Protein AF-A0A401QI74-F1 (afdb_monomer)

Foldseek 3Di:
DDEADEDEAAEDEDEAAEAEAAEDEYEYEYQEYAEYYYEYYYYEAYEYAYEHEENEAYYYYYEYHEQEYYEYHYEYEYNENEEYYYEHEYHEYYEYAYEHEEAELYDYEYEYEEHEQYYYYYEYEYHEDYEDYYEAEYDDPYYYYYYYYYDDPYDYYYYHYDDDD

Solvent-accessible surface area (backbone atoms only — not comparable to full-atom values): 7593 Å² total; per-residue (Å²): 114,49,78,48,80,61,55,70,51,62,67,49,81,47,79,47,76,53,57,66,48,67,64,46,42,39,40,38,44,31,45,31,34,47,30,42,39,40,39,38,37,35,44,29,34,44,31,44,38,36,40,40,40,33,47,30,38,40,40,42,40,38,40,36,42,32,48,32,33,45,34,40,38,47,36,38,42,34,42,31,44,32,37,38,39,40,41,38,38,37,44,26,34,48,33,41,41,40,40,39,42,39,43,28,50,30,40,40,40,40,41,38,40,36,43,27,47,33,36,38,39,39,40,39,43,37,42,28,52,33,39,41,40,39,40,38,36,42,49,25,57,67,46,81,46,79,47,77,51,67,73,38,68,64,49,80,47,78,48,78,48,70,72,57,125

pLDDT: mean 83.4, std 6.31, range [51.16, 92.25]

Mean predicted aligned error: 6.0 Å

Structure (mmCIF, N/CA/C/O backbone):
data_AF-A0A401QI74-F1
#
_entry.id   AF-A0A401QI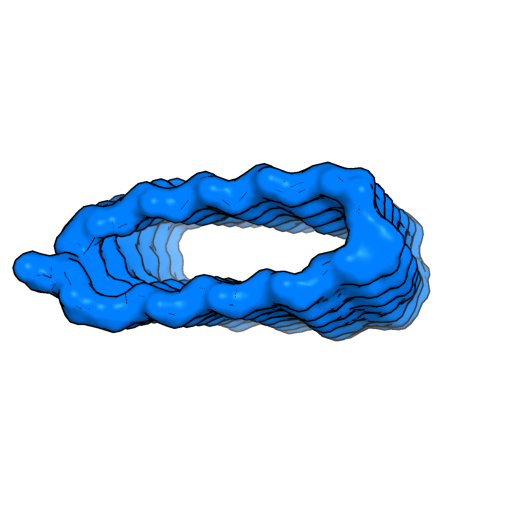74-F1
#
loop_
_atom_site.group_PDB
_atom_site.id
_atom_site.type_symbol
_atom_site.label_atom_id
_atom_site.label_alt_id
_atom_site.label_comp_id
_atom_site.label_asym_id
_atom_site.label_entity_id
_atom_site.label_seq_id
_atom_site.pdbx_PDB_ins_code
_atom_site.Cartn_x
_atom_site.Cartn_y
_atom_site.Cartn_z
_atom_site.occupancy
_atom_site.B_iso_or_equiv
_atom_site.auth_seq_id
_atom_site.auth_comp_id
_atom_site.auth_asym_id
_atom_site.auth_atom_id
_atom_site.pdbx_PDB_model_num
ATOM 1 N N . PHE A 1 1 ? 10.643 6.496 15.255 1.00 63.34 1 PHE A N 1
ATOM 2 C CA . PHE A 1 1 ? 10.505 6.713 13.803 1.00 63.34 1 PHE A CA 1
ATOM 3 C C . PHE A 1 1 ? 11.883 6.541 13.190 1.00 63.34 1 PHE A C 1
ATOM 5 O O . PHE A 1 1 ? 12.822 7.099 13.741 1.00 63.34 1 PHE A O 1
ATOM 12 N N . GLY A 1 2 ? 12.021 5.745 12.133 1.00 72.38 2 GLY A N 1
ATOM 13 C CA . GLY A 1 2 ? 13.276 5.583 11.400 1.00 72.38 2 GLY A CA 1
ATOM 14 C C . GLY A 1 2 ? 13.006 5.534 9.902 1.00 72.38 2 GLY A C 1
ATOM 15 O O . GLY A 1 2 ? 12.142 4.771 9.467 1.00 72.38 2 GLY A O 1
ATOM 16 N N . ILE A 1 3 ? 13.722 6.352 9.131 1.00 75.44 3 ILE A N 1
ATOM 17 C CA . ILE A 1 3 ? 13.725 6.279 7.668 1.00 75.44 3 ILE A CA 1
ATOM 18 C C . ILE A 1 3 ? 15.126 5.864 7.226 1.00 75.44 3 ILE A C 1
ATOM 20 O O . ILE A 1 3 ? 16.107 6.498 7.608 1.00 75.44 3 ILE A O 1
ATOM 24 N N . CYS A 1 4 ? 15.208 4.817 6.411 1.00 77.50 4 CYS A N 1
ATOM 25 C CA . CYS A 1 4 ? 16.421 4.435 5.700 1.00 77.50 4 CYS A CA 1
ATOM 26 C C . CYS A 1 4 ? 16.225 4.705 4.210 1.00 77.50 4 CYS A C 1
ATOM 28 O O . CYS A 1 4 ? 15.240 4.257 3.621 1.00 77.50 4 CYS A O 1
ATOM 30 N N . LEU A 1 5 ? 17.174 5.432 3.633 1.00 76.69 5 LEU A N 1
ATOM 31 C CA . LEU A 1 5 ? 17.129 5.962 2.280 1.00 76.69 5 LEU A CA 1
ATOM 32 C C . LEU A 1 5 ? 18.337 5.415 1.490 1.00 76.69 5 LEU A C 1
ATOM 34 O O . LEU A 1 5 ? 19.457 5.506 1.985 1.00 76.69 5 LEU A O 1
ATOM 38 N N . GLY A 1 6 ? 18.094 4.797 0.328 1.00 78.19 6 GLY A N 1
ATOM 39 C CA . GLY A 1 6 ? 19.103 4.354 -0.647 1.00 78.19 6 GLY A CA 1
ATOM 40 C C . GLY A 1 6 ? 19.238 5.303 -1.846 1.00 78.19 6 GLY A C 1
ATOM 41 O O . GLY A 1 6 ? 19.233 6.518 -1.666 1.00 78.19 6 GLY A O 1
ATOM 42 N N . ASP A 1 7 ? 19.343 4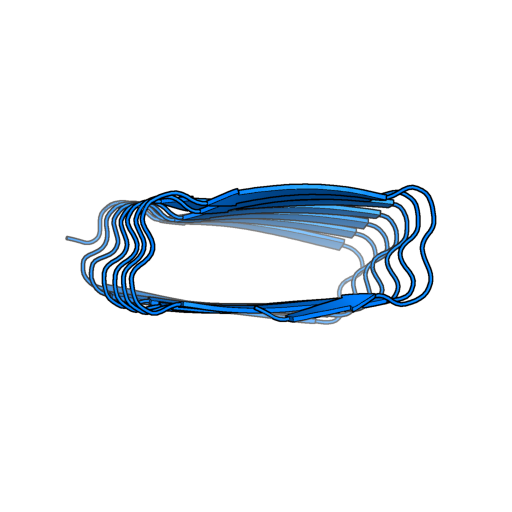.763 -3.061 1.00 78.31 7 ASP A N 1
ATOM 43 C CA . ASP A 1 7 ? 19.449 5.572 -4.279 1.00 78.31 7 ASP A CA 1
ATOM 44 C C . ASP A 1 7 ? 18.067 6.002 -4.799 1.00 78.31 7 ASP A C 1
ATOM 46 O O . ASP A 1 7 ? 17.118 5.213 -4.850 1.00 78.31 7 ASP A O 1
ATOM 50 N N . PHE A 1 8 ? 17.947 7.280 -5.178 1.00 76.00 8 PHE A N 1
ATOM 51 C CA . PHE A 1 8 ? 16.683 7.884 -5.604 1.00 76.00 8 PHE A CA 1
ATOM 52 C C . PHE A 1 8 ? 16.821 8.720 -6.871 1.00 76.00 8 PHE A C 1
ATOM 54 O O . PHE A 1 8 ? 17.739 9.524 -7.028 1.00 76.00 8 PHE A O 1
ATOM 61 N N . GLY A 1 9 ? 15.812 8.613 -7.731 1.00 75.44 9 GLY A N 1
ATOM 62 C CA . GLY A 1 9 ? 15.455 9.633 -8.701 1.00 75.44 9 GLY A CA 1
ATOM 63 C C . GLY A 1 9 ? 14.691 10.792 -8.047 1.00 75.44 9 GLY A C 1
ATOM 64 O O . GLY A 1 9 ? 14.918 11.177 -6.902 1.00 75.44 9 GLY A O 1
ATOM 65 N N . ARG A 1 10 ? 13.740 11.381 -8.780 1.00 80.50 10 ARG A N 1
ATOM 66 C CA . ARG A 1 10 ? 12.897 12.464 -8.249 1.00 80.50 10 ARG A CA 1
ATOM 67 C C . ARG A 1 10 ? 11.788 11.902 -7.365 1.00 80.50 10 ARG A C 1
ATOM 69 O O . ARG A 1 10 ? 10.794 11.404 -7.887 1.00 80.50 10 ARG A O 1
ATOM 76 N N . VAL A 1 11 ? 11.931 12.046 -6.053 1.00 78.19 11 VAL A N 1
ATOM 77 C CA . VAL A 1 11 ? 10.924 11.608 -5.081 1.00 78.19 11 VAL A CA 1
ATOM 78 C C . VAL A 1 11 ? 10.332 12.816 -4.363 1.00 78.19 11 VAL A C 1
ATOM 80 O O . VAL A 1 11 ? 11.069 13.623 -3.800 1.00 78.19 11 VAL A O 1
ATOM 83 N N . LEU A 1 12 ? 9.001 12.940 -4.359 1.00 80.62 12 LEU A N 1
ATOM 84 C CA . LEU A 1 12 ? 8.309 13.800 -3.397 1.00 80.62 12 LEU A CA 1
ATOM 85 C C . LEU A 1 12 ? 7.664 12.946 -2.320 1.00 80.62 12 LEU A C 1
ATOM 87 O O . LEU A 1 12 ? 6.989 11.959 -2.608 1.00 80.62 12 LEU A O 1
ATOM 91 N N . PHE A 1 13 ? 7.843 13.380 -1.081 1.00 81.00 13 PHE A N 1
ATOM 92 C CA . PHE A 1 13 ? 7.410 12.659 0.097 1.00 81.00 13 PHE A CA 1
ATOM 93 C C . PHE A 1 13 ? 6.610 13.583 1.008 1.00 81.00 13 PHE A C 1
ATOM 95 O O . PHE A 1 13 ? 7.071 14.665 1.368 1.00 81.00 13 PHE A O 1
ATOM 102 N N . GLY A 1 14 ? 5.413 13.150 1.390 1.00 81.88 14 GLY A N 1
ATOM 103 C CA . GLY A 1 14 ? 4.570 13.841 2.352 1.00 81.88 14 GLY A CA 1
ATOM 104 C C . GLY A 1 14 ? 4.034 12.870 3.390 1.00 81.88 14 GLY A C 1
ATOM 105 O O . GLY A 1 14 ? 3.378 11.888 3.045 1.00 81.88 14 GLY A O 1
ATOM 106 N N . ILE A 1 15 ? 4.268 13.167 4.666 1.00 82.69 15 ILE A N 1
ATOM 107 C CA . ILE A 1 15 ? 3.585 12.498 5.772 1.00 82.69 15 ILE A CA 1
ATOM 108 C C . ILE A 1 15 ? 2.779 13.541 6.534 1.00 82.69 15 ILE A C 1
ATOM 110 O O . ILE A 1 15 ? 3.325 14.536 7.003 1.00 82.69 15 ILE A O 1
ATOM 114 N N . ARG A 1 16 ? 1.480 13.288 6.684 1.00 83.75 16 ARG A N 1
ATOM 115 C CA . ARG A 1 16 ? 0.621 13.979 7.643 1.00 83.75 16 ARG A CA 1
ATOM 116 C C . ARG A 1 16 ? 0.289 13.018 8.771 1.00 83.75 16 ARG A C 1
ATOM 118 O O . ARG A 1 16 ? -0.129 11.893 8.508 1.00 83.75 16 ARG A O 1
ATOM 125 N N . ILE A 1 17 ? 0.460 13.482 9.999 1.00 77.88 17 ILE A N 1
ATOM 126 C CA . ILE A 1 17 ? 0.197 12.720 11.213 1.00 77.88 17 ILE A CA 1
ATOM 127 C C . ILE A 1 17 ? -0.748 13.541 12.092 1.00 77.88 17 ILE A C 1
ATOM 129 O O . ILE A 1 17 ? -0.468 14.710 12.346 1.00 77.88 17 ILE A O 1
ATOM 133 N N . GLY A 1 18 ? -1.869 12.944 12.486 1.00 81.00 18 GLY A N 1
ATOM 134 C CA . GLY A 1 18 ? -2.794 13.444 13.498 1.00 81.00 18 GLY A CA 1
ATOM 135 C C . GLY A 1 18 ? -2.471 12.861 14.872 1.00 81.00 18 GLY A C 1
ATOM 136 O O . GLY A 1 18 ? -1.308 12.628 15.200 1.00 81.00 18 GLY A O 1
ATOM 137 N N . ASP A 1 19 ? -3.495 12.607 15.679 1.00 81.62 19 ASP A N 1
ATOM 138 C CA . ASP A 1 19 ? -3.300 12.132 17.046 1.00 81.62 19 ASP A CA 1
ATOM 139 C C . ASP A 1 19 ? -2.851 10.667 17.076 1.00 81.62 19 ASP A C 1
ATOM 141 O O . ASP A 1 19 ? -3.604 9.740 16.782 1.00 81.62 19 ASP A O 1
ATOM 145 N N . LEU A 1 20 ? -1.597 10.446 17.460 1.00 73.06 20 LEU A N 1
ATOM 146 C CA . LEU A 1 20 ? -1.042 9.111 17.636 1.00 73.06 20 LEU A CA 1
ATOM 147 C C . LEU A 1 20 ? -0.920 8.768 19.118 1.00 73.06 20 LEU A C 1
ATOM 149 O O . LEU A 1 20 ? -0.320 9.505 19.899 1.00 73.06 20 LEU A O 1
ATOM 153 N N . GLY A 1 21 ? -1.379 7.573 19.477 1.00 77.25 21 GLY A N 1
ATOM 154 C CA . GLY A 1 21 ? -0.931 6.870 20.668 1.00 77.25 21 GLY A CA 1
ATOM 155 C C . GLY A 1 21 ? 0.516 6.381 20.520 1.00 77.25 21 GLY A C 1
ATOM 156 O O . GLY A 1 21 ? 1.347 6.945 19.806 1.00 77.25 21 GLY A O 1
ATOM 157 N N . ARG A 1 22 ? 0.857 5.275 21.189 1.00 80.12 22 ARG A N 1
ATOM 158 C CA . ARG A 1 22 ? 2.209 4.700 21.107 1.00 80.12 22 ARG A CA 1
ATOM 159 C C . ARG A 1 22 ? 2.454 4.070 19.732 1.00 80.12 22 ARG A C 1
ATOM 161 O O . ARG A 1 22 ? 2.064 2.926 19.507 1.00 80.12 22 ARG A O 1
ATOM 168 N N . ALA A 1 23 ? 3.148 4.783 18.851 1.00 74.88 23 ALA A N 1
ATOM 169 C CA . ALA A 1 23 ? 3.407 4.323 17.492 1.00 74.88 23 ALA A CA 1
ATOM 170 C C . ALA A 1 23 ? 4.905 4.179 17.167 1.00 74.88 23 ALA A C 1
ATOM 172 O O . ALA A 1 23 ? 5.722 5.037 17.508 1.00 74.88 23 ALA A O 1
ATOM 173 N N . LEU A 1 24 ? 5.268 3.096 16.472 1.00 80.31 24 LEU A N 1
ATOM 174 C CA . LEU A 1 24 ? 6.581 2.935 15.841 1.00 80.31 24 LEU A CA 1
ATOM 175 C C . LEU A 1 24 ? 6.422 2.878 14.326 1.00 80.31 24 LEU A C 1
ATOM 177 O O . LEU A 1 24 ? 5.609 2.123 13.798 1.00 80.31 24 LEU A O 1
ATOM 181 N N . PHE A 1 25 ? 7.263 3.652 13.648 1.00 80.69 25 PHE A N 1
ATOM 182 C CA . PHE A 1 25 ? 7.305 3.757 12.196 1.00 80.69 25 PHE A CA 1
ATOM 183 C C . PHE A 1 25 ? 8.702 3.418 11.700 1.00 80.69 25 PHE A C 1
ATOM 185 O O . PHE A 1 25 ? 9.681 4.010 12.176 1.00 80.69 25 PHE A O 1
ATOM 192 N N . GLY A 1 26 ? 8.768 2.509 10.735 1.00 83.75 26 GLY A N 1
ATOM 193 C CA . GLY A 1 26 ? 9.950 2.223 9.936 1.00 83.75 26 GLY A CA 1
ATOM 194 C C . GLY A 1 26 ? 9.611 2.355 8.458 1.00 83.75 26 GLY A C 1
ATOM 195 O O . GLY A 1 26 ? 8.671 1.719 7.988 1.00 83.75 26 GLY A O 1
ATOM 196 N N . ILE A 1 27 ? 10.359 3.177 7.728 1.00 84.38 27 ILE A N 1
ATOM 197 C CA . ILE A 1 27 ? 10.250 3.267 6.271 1.00 84.38 27 ILE A CA 1
ATOM 198 C C . ILE A 1 27 ? 11.637 3.001 5.694 1.00 84.38 27 ILE A C 1
ATOM 200 O O . ILE A 1 27 ? 12.589 3.714 5.998 1.00 84.38 27 ILE A O 1
ATOM 204 N N . ARG A 1 28 ? 11.763 1.964 4.874 1.00 85.69 28 ARG A N 1
ATOM 205 C CA . ARG A 1 28 ? 12.971 1.662 4.112 1.00 85.69 28 ARG A CA 1
ATOM 206 C C . ARG A 1 28 ? 12.646 1.815 2.641 1.00 85.69 28 ARG A C 1
ATOM 208 O O . ARG A 1 28 ? 11.723 1.172 2.158 1.00 85.69 28 ARG A O 1
ATOM 215 N N . LEU A 1 29 ? 13.405 2.659 1.962 1.00 82.50 29 LEU A N 1
ATOM 216 C CA . LEU A 1 29 ? 13.258 2.925 0.541 1.00 82.50 29 LEU A CA 1
ATOM 217 C C . LEU A 1 29 ? 14.616 2.712 -0.124 1.00 82.50 29 LEU A C 1
ATOM 219 O O . LEU A 1 29 ? 15.614 3.260 0.353 1.00 82.50 29 LEU A O 1
ATOM 223 N N . ARG A 1 30 ? 14.660 1.930 -1.197 1.00 85.19 30 ARG A N 1
ATOM 224 C CA . ARG A 1 30 ? 15.868 1.700 -1.989 1.00 85.19 30 ARG A CA 1
ATOM 225 C C . ARG A 1 30 ? 15.517 1.680 -3.474 1.00 85.19 30 ARG A C 1
ATOM 227 O O . ARG A 1 30 ? 14.432 1.227 -3.820 1.00 85.19 30 ARG A O 1
ATOM 234 N N . ASP A 1 31 ? 16.425 2.182 -4.304 1.00 85.38 31 ASP A N 1
ATOM 235 C CA . ASP A 1 31 ? 16.383 2.059 -5.762 1.00 85.38 31 ASP A CA 1
ATOM 236 C C . ASP A 1 31 ? 15.042 2.513 -6.356 1.00 85.38 31 ASP A C 1
ATOM 238 O O . ASP A 1 31 ? 14.375 1.796 -7.099 1.00 85.38 31 ASP A O 1
ATOM 242 N N . LEU A 1 32 ? 14.613 3.730 -5.991 1.00 80.31 32 LEU A N 1
ATOM 243 C CA . LEU A 1 32 ? 13.385 4.312 -6.539 1.00 80.31 32 LEU A CA 1
ATOM 244 C C . LEU A 1 32 ? 13.703 5.264 -7.685 1.00 80.31 32 LEU A C 1
ATOM 246 O O . LEU A 1 32 ? 14.458 6.221 -7.527 1.00 80.31 32 LEU A O 1
ATOM 250 N N . GLY A 1 33 ? 13.031 5.094 -8.814 1.00 84.31 33 GLY A N 1
ATOM 251 C CA . GLY A 1 33 ? 12.906 6.116 -9.838 1.00 84.31 33 GLY A CA 1
ATOM 252 C C . GLY A 1 33 ? 11.933 7.232 -9.420 1.00 84.31 33 GLY A C 1
ATOM 253 O O . GLY A 1 33 ? 11.769 7.536 -8.236 1.00 84.31 33 GLY A O 1
ATOM 254 N N . PRO A 1 34 ? 11.298 7.927 -10.382 1.00 84.88 34 PRO A N 1
ATOM 255 C CA . PRO A 1 34 ? 10.367 9.005 -10.070 1.00 84.88 34 PRO A CA 1
ATOM 256 C C . PRO A 1 34 ? 9.151 8.526 -9.264 1.00 84.88 34 PRO A C 1
ATOM 258 O O . PRO A 1 34 ? 8.348 7.737 -9.769 1.00 84.88 34 PRO A O 1
ATOM 261 N N . ALA A 1 35 ? 8.972 9.056 -8.054 1.00 83.06 35 ALA A N 1
ATOM 262 C CA . ALA A 1 35 ? 7.914 8.624 -7.146 1.00 83.06 35 ALA A CA 1
ATOM 263 C C . ALA A 1 35 ? 7.212 9.794 -6.439 1.00 83.06 35 ALA A C 1
ATOM 265 O O . ALA A 1 35 ? 7.845 10.771 -6.034 1.00 83.06 35 ALA A O 1
ATOM 266 N N . LEU A 1 36 ? 5.896 9.673 -6.245 1.00 84.81 36 LEU A N 1
ATOM 267 C CA . LEU A 1 36 ? 5.152 10.474 -5.269 1.00 84.81 36 LEU A CA 1
ATOM 268 C C . LEU A 1 36 ? 4.683 9.564 -4.144 1.00 84.81 36 LEU A C 1
ATOM 270 O O . LEU A 1 36 ? 3.971 8.589 -4.381 1.00 84.81 36 LEU A O 1
ATOM 274 N N . PHE A 1 37 ? 5.053 9.920 -2.923 1.00 84.19 37 PHE A N 1
ATOM 275 C CA . PHE A 1 37 ? 4.744 9.158 -1.732 1.00 84.19 37 PHE A CA 1
ATOM 276 C C . PHE A 1 37 ? 3.964 10.016 -0.741 1.00 84.19 37 PHE A C 1
ATOM 278 O O . PHE A 1 37 ? 4.425 11.073 -0.308 1.00 84.19 37 PHE A O 1
ATOM 285 N N . GLY A 1 38 ? 2.772 9.556 -0.378 1.00 86.31 38 GLY A N 1
ATOM 286 C CA . GLY A 1 38 ? 1.892 10.229 0.565 1.00 86.31 38 GLY A CA 1
ATOM 287 C C . GLY A 1 38 ? 1.391 9.275 1.638 1.00 86.31 38 GLY A C 1
ATOM 288 O O . GLY A 1 38 ? 0.707 8.303 1.325 1.00 86.31 38 GLY A O 1
ATOM 289 N N . ILE A 1 39 ? 1.657 9.583 2.905 1.00 86.06 39 ILE A N 1
ATOM 290 C CA . ILE A 1 39 ? 1.010 8.918 4.040 1.00 86.06 39 ILE A CA 1
ATOM 291 C C . ILE A 1 39 ? 0.197 9.951 4.812 1.00 86.06 39 ILE A C 1
ATOM 293 O O . ILE A 1 39 ? 0.692 11.013 5.177 1.00 86.06 39 ILE A O 1
ATOM 297 N N . CYS A 1 40 ? -1.064 9.639 5.077 1.00 86.94 40 CYS A N 1
ATOM 298 C CA . CYS A 1 40 ? -1.905 10.369 6.013 1.00 86.94 40 CYS A CA 1
ATOM 299 C C . CYS A 1 40 ? -2.338 9.423 7.127 1.00 86.94 40 CYS A C 1
ATOM 301 O O . CYS A 1 40 ? -2.971 8.403 6.867 1.00 86.94 40 CYS A O 1
ATOM 303 N N . LEU A 1 41 ? -1.991 9.782 8.352 1.00 83.88 41 LEU A N 1
ATOM 304 C CA . LEU A 1 41 ? -2.344 9.080 9.572 1.00 83.88 41 LEU A CA 1
ATOM 305 C C . LEU A 1 41 ? -3.239 10.012 10.386 1.00 83.88 41 LEU A C 1
ATOM 307 O O . LEU A 1 41 ? -2.824 11.129 10.678 1.00 83.88 41 LEU A O 1
ATOM 311 N N . GLY A 1 42 ? -4.464 9.590 10.676 1.00 84.25 42 GLY A N 1
ATOM 312 C CA . GLY A 1 42 ? -5.407 10.288 11.545 1.00 84.25 42 GLY A CA 1
ATOM 313 C C . GLY A 1 42 ? -5.215 9.878 13.001 1.00 84.25 42 GLY A C 1
ATOM 314 O O . GLY A 1 42 ? -4.081 9.775 13.468 1.00 84.25 42 GLY A O 1
ATOM 315 N N . ILE A 1 43 ? -6.325 9.620 13.694 1.00 83.00 43 ILE A N 1
ATOM 316 C CA . ILE A 1 43 ? -6.310 9.113 15.065 1.00 83.00 43 ILE A CA 1
ATOM 317 C C . ILE A 1 43 ? -5.890 7.640 15.037 1.00 83.00 43 ILE A C 1
ATOM 319 O O . ILE A 1 43 ? -6.571 6.802 14.444 1.00 83.00 43 ILE A O 1
ATOM 323 N N . LEU A 1 44 ? -4.760 7.310 15.659 1.00 78.62 44 LEU A N 1
ATOM 324 C CA . LEU A 1 44 ? -4.331 5.922 15.838 1.00 78.62 44 LEU A CA 1
ATOM 325 C C . LEU A 1 44 ? -4.057 5.610 17.305 1.00 78.62 44 LEU A C 1
ATOM 327 O O . LEU A 1 44 ? -3.372 6.353 18.002 1.00 78.62 44 LEU A O 1
ATOM 331 N N . GLY A 1 45 ? -4.504 4.441 17.749 1.00 82.75 45 GLY A N 1
ATOM 332 C CA . GLY A 1 45 ? -4.046 3.798 18.968 1.00 82.75 45 GLY A CA 1
ATOM 333 C C . GLY A 1 45 ? -2.620 3.244 18.822 1.00 82.75 45 GLY A C 1
ATOM 334 O O . GLY A 1 45 ? -1.832 3.696 17.988 1.00 82.75 45 GLY A O 1
ATOM 335 N N . PRO A 1 46 ? -2.235 2.253 19.644 1.00 84.62 46 PRO A N 1
ATOM 336 C CA . PRO A 1 46 ? -0.910 1.655 19.555 1.00 84.62 46 PRO A CA 1
ATOM 337 C C . PRO A 1 46 ? -0.672 0.974 18.200 1.00 84.62 46 PRO A C 1
ATOM 339 O O . PRO A 1 46 ? -1.346 -0.005 17.871 1.00 84.62 46 PRO A O 1
ATOM 342 N N . ALA A 1 47 ? 0.313 1.447 17.437 1.00 81.50 47 ALA A N 1
ATOM 343 C CA . ALA A 1 47 ? 0.532 1.000 16.063 1.00 81.50 47 ALA A CA 1
ATOM 344 C C . ALA A 1 47 ? 2.001 0.666 15.767 1.00 81.50 47 ALA A C 1
ATOM 346 O O . ALA A 1 47 ? 2.911 1.391 16.171 1.00 81.50 47 ALA A O 1
ATOM 347 N N . LEU A 1 48 ? 2.237 -0.412 15.016 1.00 84.88 48 LEU A N 1
ATOM 348 C CA . LEU A 1 48 ? 3.518 -0.651 14.345 1.00 84.88 48 LEU A CA 1
ATOM 349 C C . LEU A 1 48 ? 3.306 -0.577 12.840 1.00 84.88 48 LEU A C 1
ATOM 351 O O . LEU A 1 48 ? 2.526 -1.341 12.270 1.00 84.88 48 LEU A O 1
ATOM 355 N N . PHE A 1 49 ? 4.028 0.332 12.206 1.00 84.38 49 PHE A N 1
ATOM 356 C CA . PHE A 1 49 ? 3.938 0.583 10.783 1.00 84.38 49 PHE A CA 1
ATOM 357 C C . PHE A 1 49 ? 5.311 0.395 10.146 1.00 84.38 49 PHE A C 1
ATOM 359 O O . PHE A 1 49 ? 6.296 1.006 10.569 1.00 84.38 49 PHE A O 1
ATOM 366 N N . GLY A 1 50 ? 5.373 -0.473 9.143 1.00 87.31 50 GLY A N 1
ATOM 367 C CA . GLY A 1 50 ? 6.600 -0.827 8.448 1.00 87.31 50 GLY A CA 1
ATOM 368 C C . GLY A 1 50 ? 6.368 -0.803 6.949 1.00 87.31 50 GLY A C 1
ATOM 369 O O . GLY A 1 50 ? 5.573 -1.591 6.453 1.00 87.31 50 GLY A O 1
ATOM 370 N N . ILE A 1 51 ? 7.076 0.064 6.233 1.00 87.94 51 ILE A N 1
ATOM 371 C CA . ILE A 1 51 ? 7.106 0.047 4.770 1.00 87.94 51 ILE A CA 1
ATOM 372 C C . ILE A 1 51 ? 8.519 -0.291 4.324 1.00 87.94 51 ILE A C 1
ATOM 374 O O . ILE A 1 51 ? 9.468 0.373 4.736 1.00 87.94 51 ILE A O 1
ATOM 378 N N . CYS A 1 52 ? 8.649 -1.288 3.459 1.00 88.75 52 CYS A N 1
ATOM 379 C CA . CYS A 1 52 ? 9.865 -1.572 2.711 1.00 88.75 52 CYS A CA 1
ATOM 380 C C . CYS A 1 52 ? 9.548 -1.476 1.222 1.00 88.75 52 CYS A C 1
ATOM 382 O O . CYS A 1 52 ? 8.708 -2.227 0.734 1.00 88.75 52 CYS A O 1
ATOM 384 N N . LEU A 1 53 ? 10.193 -0.545 0.526 1.00 86.69 53 LEU A N 1
ATOM 385 C CA . LEU A 1 53 ? 10.118 -0.432 -0.922 1.00 86.69 53 LEU A CA 1
ATOM 386 C C . LEU A 1 53 ? 11.510 -0.610 -1.541 1.00 86.69 53 LEU A C 1
ATOM 388 O O . LEU A 1 53 ? 12.462 0.015 -1.059 1.00 86.69 53 LEU A O 1
ATOM 392 N N . GLY A 1 54 ? 11.613 -1.430 -2.586 1.00 84.69 54 GLY A N 1
ATOM 393 C CA . GLY A 1 54 ? 12.849 -1.706 -3.325 1.00 84.69 54 GLY A CA 1
ATOM 394 C C . GLY A 1 54 ? 12.610 -1.790 -4.832 1.00 84.69 54 GLY A C 1
ATOM 395 O O . GLY A 1 54 ? 11.543 -2.235 -5.247 1.00 84.69 54 GLY A O 1
ATOM 396 N N . ASP A 1 55 ? 13.586 -1.350 -5.626 1.00 86.94 55 ASP A N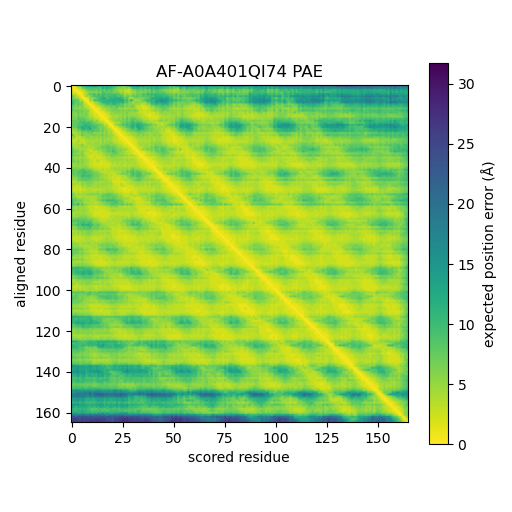 1
ATOM 397 C CA . ASP A 1 55 ? 13.626 -1.511 -7.087 1.00 86.94 55 ASP A CA 1
ATOM 398 C C . ASP A 1 55 ? 12.328 -1.081 -7.789 1.00 86.94 55 ASP A C 1
ATOM 400 O O . ASP A 1 55 ? 11.651 -1.843 -8.485 1.00 86.94 55 ASP A O 1
ATOM 404 N N . LEU A 1 56 ? 11.952 0.183 -7.585 1.00 82.00 56 LEU A N 1
ATOM 405 C CA . LEU A 1 56 ? 10.714 0.735 -8.126 1.00 82.00 56 LEU A CA 1
ATOM 406 C C . LEU A 1 56 ? 10.988 1.744 -9.239 1.00 82.00 56 LEU A C 1
ATOM 408 O O . LEU A 1 56 ? 11.755 2.685 -9.072 1.00 82.00 56 LEU A O 1
ATOM 412 N N . GLY A 1 57 ? 10.307 1.622 -10.375 1.00 84.25 57 GLY A N 1
ATOM 413 C CA . GLY A 1 57 ? 10.470 2.519 -11.519 1.00 84.25 57 GLY A CA 1
ATOM 414 C C . GLY A 1 57 ? 9.711 3.843 -11.369 1.00 84.25 57 GLY A C 1
ATOM 415 O O . GLY A 1 57 ? 10.278 4.863 -10.985 1.00 84.25 57 GLY A O 1
ATOM 416 N N . ARG A 1 58 ? 8.431 3.875 -11.771 1.00 84.25 58 ARG A N 1
ATOM 417 C CA . ARG A 1 58 ? 7.555 5.057 -11.618 1.00 84.25 58 ARG A CA 1
ATOM 418 C C . ARG A 1 58 ? 6.362 4.750 -10.734 1.00 84.25 58 ARG A C 1
ATOM 420 O O . ARG A 1 58 ? 5.547 3.896 -11.082 1.00 84.25 58 ARG A O 1
ATOM 427 N N . GLU A 1 59 ? 6.216 5.523 -9.668 1.00 83.69 59 GLU A N 1
ATOM 428 C CA . GLU A 1 59 ? 5.350 5.161 -8.548 1.00 83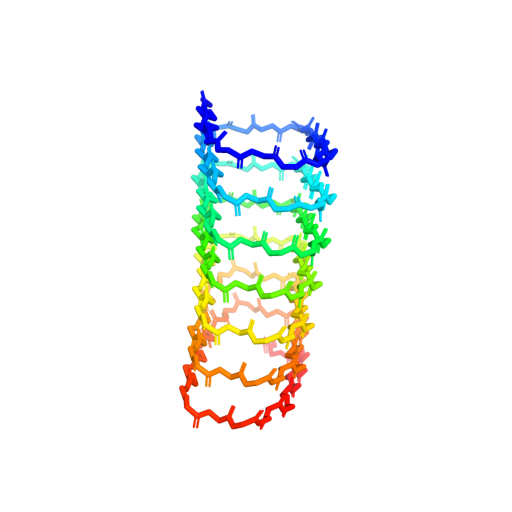.69 59 GLU A CA 1
ATOM 429 C C . GLU A 1 59 ? 4.441 6.313 -8.120 1.0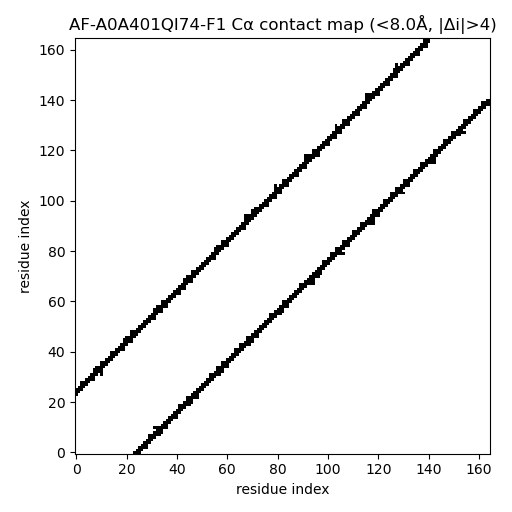0 83.69 59 GLU A C 1
ATOM 431 O O . GLU A 1 59 ? 4.890 7.447 -7.932 1.00 83.69 59 GLU A O 1
ATOM 436 N N . LEU A 1 60 ? 3.164 6.006 -7.885 1.00 86.25 60 LEU A N 1
ATOM 437 C CA . LEU A 1 60 ? 2.316 6.794 -6.993 1.00 86.25 60 LEU A CA 1
ATOM 438 C C . LEU A 1 60 ? 1.893 5.902 -5.833 1.00 86.25 60 LEU A C 1
ATOM 440 O O . LEU A 1 60 ? 1.120 4.962 -6.022 1.00 86.25 60 LEU A O 1
ATOM 444 N N . PHE A 1 61 ? 2.382 6.225 -4.642 1.00 87.94 61 PHE A N 1
ATOM 445 C CA . PHE A 1 61 ? 2.106 5.488 -3.423 1.00 87.94 61 PHE A CA 1
ATOM 446 C C . PHE A 1 61 ? 1.328 6.363 -2.444 1.00 87.94 61 PHE A C 1
ATOM 448 O O . PHE A 1 61 ? 1.780 7.436 -2.038 1.00 87.94 61 PHE A O 1
ATOM 455 N N . GLY A 1 62 ? 0.147 5.894 -2.054 1.00 89.50 62 GLY A N 1
ATOM 456 C CA . GLY A 1 62 ? -0.744 6.598 -1.145 1.00 89.50 62 GLY A CA 1
ATOM 457 C C . GLY A 1 62 ? -1.286 5.683 -0.059 1.00 89.50 62 GLY A C 1
ATOM 458 O O . GLY A 1 62 ? -1.950 4.690 -0.352 1.00 89.50 62 GLY A O 1
ATOM 459 N N . ILE A 1 63 ? -1.081 6.058 1.200 1.00 89.81 63 ILE A N 1
ATOM 460 C CA . ILE A 1 63 ? -1.710 5.404 2.348 1.00 89.81 63 ILE A CA 1
ATOM 461 C C . ILE A 1 63 ? -2.482 6.433 3.153 1.00 89.81 63 ILE A C 1
ATOM 463 O O . ILE A 1 63 ? -1.962 7.488 3.510 1.00 89.81 63 ILE A O 1
ATOM 467 N N . ARG A 1 64 ? -3.730 6.105 3.469 1.00 90.44 64 ARG A N 1
ATOM 468 C CA . ARG A 1 64 ? -4.557 6.862 4.399 1.00 90.44 64 ARG A CA 1
ATOM 469 C C . ARG A 1 64 ? -5.133 5.930 5.450 1.00 90.44 64 ARG A C 1
ATOM 471 O O . ARG A 1 64 ? -5.867 5.010 5.099 1.00 90.44 64 ARG A O 1
ATOM 478 N N . LEU A 1 65 ? -4.806 6.201 6.704 1.00 86.75 65 LEU A N 1
ATOM 479 C CA . LEU A 1 65 ? -5.267 5.468 7.873 1.00 86.75 65 LEU A CA 1
ATOM 480 C C . LEU A 1 65 ? -6.001 6.443 8.792 1.00 86.75 65 LEU A C 1
ATOM 482 O O . LEU A 1 65 ? -5.399 7.429 9.213 1.00 86.75 65 LEU A O 1
ATOM 486 N N . GLU A 1 66 ? -7.270 6.190 9.082 1.00 86.56 66 GLU A N 1
ATOM 487 C CA . GLU A 1 66 ? -8.112 7.019 9.954 1.00 86.56 66 GLU A CA 1
ATOM 488 C C . GLU A 1 66 ? -8.743 6.124 11.034 1.00 86.56 66 GLU A C 1
ATOM 490 O O . GLU A 1 66 ? -9.104 4.990 10.744 1.00 86.56 66 GLU A O 1
ATOM 495 N N . ASP A 1 67 ? -8.826 6.616 12.272 1.00 85.81 67 ASP A N 1
ATOM 496 C CA . ASP A 1 67 ? -9.500 5.983 13.419 1.00 85.81 67 ASP A CA 1
ATOM 497 C C . ASP A 1 67 ? -9.162 4.503 13.650 1.00 85.81 67 ASP A C 1
ATOM 499 O O . ASP A 1 67 ? -10.022 3.623 13.726 1.00 85.81 67 ASP A O 1
ATOM 503 N N . LEU A 1 68 ? -7.870 4.215 13.787 1.00 80.19 68 LEU A N 1
ATOM 504 C CA . LEU A 1 68 ? -7.391 2.856 14.010 1.00 80.19 68 LEU A CA 1
ATOM 505 C C . LEU A 1 68 ? -7.131 2.593 15.488 1.00 80.19 68 LEU A C 1
ATOM 507 O O . LEU A 1 68 ? -6.464 3.370 16.161 1.00 80.19 68 LEU A O 1
ATOM 511 N N . GLY A 1 69 ? -7.588 1.448 15.987 1.00 84.12 69 GLY A N 1
ATOM 512 C CA . GLY A 1 69 ? -7.235 0.940 17.306 1.00 84.12 69 GLY A CA 1
ATOM 513 C C . GLY A 1 69 ? -5.793 0.423 17.365 1.00 84.12 69 GLY A C 1
ATOM 514 O O . GLY A 1 69 ? -4.843 1.043 16.888 1.00 84.12 69 GLY A O 1
ATOM 515 N N . ARG A 1 70 ? -5.601 -0.749 17.980 1.00 86.06 70 ARG A N 1
ATOM 516 C CA . ARG A 1 70 ? -4.293 -1.417 17.979 1.00 86.06 70 ARG A CA 1
ATOM 517 C C . ARG A 1 70 ? -4.031 -2.045 16.615 1.00 86.06 70 ARG A C 1
ATOM 519 O O . ARG A 1 70 ? -4.819 -2.892 16.197 1.00 86.06 70 ARG A O 1
ATOM 526 N N . ALA A 1 71 ? -2.905 -1.726 15.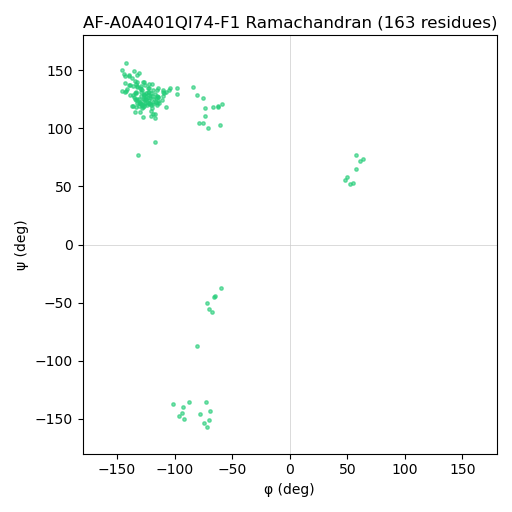981 1.00 83.81 71 ALA A N 1
ATOM 527 C CA . ALA A 1 71 ? -2.676 -2.217 14.628 1.00 83.81 71 ALA A CA 1
ATOM 528 C C . ALA A 1 71 ? -1.225 -2.546 14.250 1.00 83.81 71 ALA A C 1
ATOM 530 O O . ALA A 1 71 ? -0.279 -1.927 14.740 1.00 83.81 71 ALA A O 1
ATOM 531 N N . LEU A 1 72 ? -1.064 -3.521 13.346 1.00 87.38 72 LEU A N 1
ATOM 532 C CA . LEU A 1 72 ? 0.200 -3.830 12.665 1.00 87.38 72 LEU A CA 1
ATOM 533 C C . LEU A 1 72 ? 0.017 -3.716 11.148 1.00 87.38 72 LEU A C 1
ATOM 535 O O . LEU A 1 72 ? -0.863 -4.367 10.582 1.00 87.38 72 LEU A O 1
ATOM 539 N N . PHE A 1 73 ? 0.893 -2.937 10.513 1.00 87.25 73 PHE A N 1
ATOM 540 C CA . PHE A 1 73 ? 0.852 -2.619 9.085 1.00 87.25 73 PHE A CA 1
ATOM 541 C C . PHE A 1 73 ? 2.215 -2.809 8.404 1.00 87.25 73 PHE A C 1
ATOM 543 O O . PHE A 1 73 ? 2.921 -1.824 8.169 1.00 87.25 73 PHE A O 1
ATOM 550 N N . PRO A 1 74 ? 2.627 -4.053 8.110 1.00 91.12 74 PRO A N 1
ATOM 551 C CA . PRO A 1 74 ? 3.743 -4.315 7.210 1.00 91.12 74 PRO A CA 1
ATOM 552 C C . PRO A 1 74 ? 3.324 -4.224 5.735 1.00 91.12 74 PRO A C 1
ATOM 554 O O . PRO A 1 74 ? 2.378 -4.878 5.291 1.00 91.12 74 PRO A O 1
ATOM 557 N N . ILE A 1 75 ? 4.073 -3.451 4.955 1.00 91.56 75 ILE A N 1
ATOM 558 C CA . ILE A 1 75 ? 3.941 -3.360 3.501 1.00 91.56 75 ILE A CA 1
ATOM 559 C C . ILE A 1 75 ? 5.327 -3.533 2.890 1.00 91.56 75 ILE A C 1
ATOM 561 O O . ILE A 1 75 ? 6.236 -2.765 3.199 1.00 91.56 75 ILE A O 1
ATOM 565 N N . CYS A 1 76 ? 5.468 -4.521 2.013 1.00 91.81 76 CYS A N 1
ATOM 566 C CA . CYS A 1 76 ? 6.680 -4.753 1.235 1.00 91.81 76 CYS A CA 1
ATOM 567 C C . CYS A 1 76 ? 6.340 -4.729 -0.256 1.00 91.81 76 CYS A C 1
ATOM 569 O O . CYS A 1 76 ? 5.490 -5.511 -0.687 1.00 91.81 76 CYS A O 1
ATOM 571 N N . LEU A 1 77 ? 6.983 -3.842 -1.013 1.00 89.19 77 LEU A N 1
ATOM 572 C CA . LEU A 1 77 ? 6.867 -3.757 -2.468 1.00 89.19 77 LEU A CA 1
ATOM 573 C C . LEU A 1 77 ? 8.268 -3.829 -3.075 1.00 89.19 77 LEU A C 1
ATOM 575 O O . LEU A 1 77 ? 9.110 -2.996 -2.745 1.00 89.19 77 LEU A O 1
ATOM 579 N N . GLU A 1 78 ? 8.503 -4.810 -3.934 1.00 89.94 78 GLU A N 1
ATOM 580 C CA . GLU A 1 78 ? 9.796 -5.041 -4.583 1.00 89.94 78 GLU A CA 1
ATOM 581 C C . GLU A 1 78 ? 9.593 -5.219 -6.096 1.00 89.94 78 GLU A C 1
ATOM 583 O O . GLU A 1 78 ? 8.543 -5.702 -6.532 1.00 89.94 78 GLU A O 1
ATOM 588 N N . ASP A 1 79 ? 10.571 -4.782 -6.890 1.00 89.50 79 ASP A N 1
ATOM 589 C CA . ASP A 1 79 ? 10.655 -5.026 -8.335 1.00 89.50 79 ASP A CA 1
ATOM 590 C C . ASP A 1 79 ? 9.405 -4.592 -9.127 1.00 89.50 79 ASP A C 1
ATOM 592 O O . ASP A 1 79 ? 8.803 -5.356 -9.893 1.00 89.50 79 ASP A O 1
ATOM 596 N N . LEU A 1 80 ? 8.979 -3.333 -8.953 1.00 84.12 80 LEU A N 1
ATOM 597 C CA . LEU A 1 80 ? 7.815 -2.773 -9.654 1.00 84.12 80 LEU A CA 1
ATOM 598 C C . LEU A 1 80 ? 8.231 -1.769 -10.737 1.00 84.12 80 LEU A C 1
ATOM 600 O O . LEU A 1 80 ? 8.742 -0.689 -10.464 1.00 84.12 80 LEU A O 1
ATOM 604 N N . GLY A 1 81 ? 7.910 -2.047 -12.002 1.00 86.62 81 GLY A N 1
ATOM 605 C CA . GLY A 1 81 ? 8.224 -1.135 -13.108 1.00 86.62 81 GLY A CA 1
ATOM 606 C C . GLY A 1 81 ? 7.385 0.153 -13.102 1.00 86.62 81 GLY A C 1
ATOM 607 O O . GLY A 1 81 ? 7.907 1.271 -13.148 1.00 86.62 81 GLY A O 1
ATOM 608 N N . ARG A 1 82 ? 6.054 0.020 -13.096 1.00 87.50 82 ARG A N 1
ATOM 609 C CA . ARG A 1 82 ? 5.118 1.146 -12.918 1.00 87.50 82 ARG A CA 1
ATOM 610 C C . ARG A 1 82 ? 4.007 0.756 -11.961 1.00 87.50 82 ARG A C 1
ATOM 612 O O . ARG A 1 82 ? 3.220 -0.129 -12.303 1.00 87.50 82 ARG A O 1
ATOM 619 N N . ALA A 1 83 ? 3.879 1.465 -10.848 1.00 87.25 83 ALA A N 1
ATOM 620 C CA . ALA A 1 83 ? 2.872 1.159 -9.846 1.00 87.25 83 ALA A CA 1
ATOM 621 C C . ALA A 1 83 ? 1.997 2.361 -9.489 1.00 87.25 83 ALA A C 1
ATOM 623 O O . ALA A 1 83 ? 2.448 3.497 -9.335 1.00 87.25 83 ALA A O 1
ATOM 624 N N . LEU A 1 84 ? 0.712 2.067 -9.328 1.00 90.44 84 LEU A N 1
ATOM 625 C CA . LEU A 1 84 ? -0.255 2.898 -8.633 1.00 90.44 84 LEU A CA 1
ATOM 626 C C . LEU A 1 84 ? -0.747 2.098 -7.434 1.00 90.44 84 LEU A C 1
ATOM 628 O O . LEU A 1 84 ? -1.471 1.114 -7.602 1.00 90.44 84 LEU A O 1
ATOM 632 N N . PHE A 1 85 ? -0.340 2.512 -6.241 1.00 91.06 85 PHE A N 1
ATOM 633 C CA . PHE A 1 85 ? -0.630 1.815 -5.001 1.00 91.06 85 PHE A CA 1
ATOM 634 C C . PHE A 1 85 ? -1.413 2.718 -4.053 1.00 91.06 85 PHE A C 1
ATOM 636 O O . PHE A 1 85 ? -0.952 3.792 -3.664 1.00 91.06 85 PHE A O 1
ATOM 643 N N . GLY A 1 86 ? -2.611 2.276 -3.678 1.00 92.25 86 GLY A N 1
ATOM 644 C CA . GLY A 1 86 ? -3.505 3.024 -2.806 1.00 92.25 86 GLY A CA 1
ATOM 645 C C . GLY A 1 86 ? -4.107 2.158 -1.709 1.00 92.25 86 GLY A C 1
ATOM 646 O O . GLY A 1 86 ? -4.782 1.170 -1.993 1.00 92.25 86 GLY A O 1
ATOM 647 N N . ILE A 1 87 ? -3.948 2.576 -0.456 1.00 91.94 87 ILE A N 1
ATOM 648 C CA . ILE A 1 87 ? -4.667 1.997 0.681 1.00 91.94 87 ILE A CA 1
ATOM 649 C C . ILE A 1 87 ? -5.449 3.09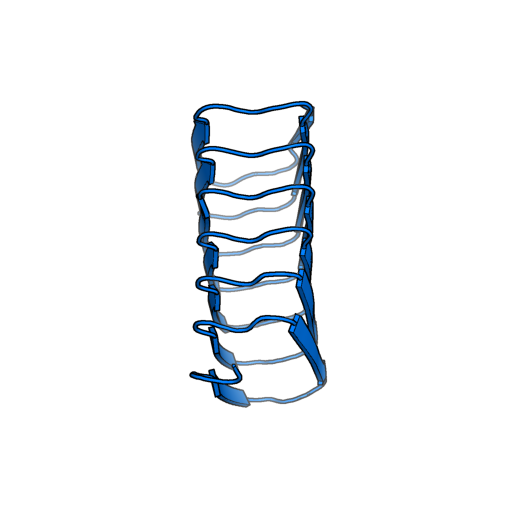5 1.391 1.00 91.94 87 ILE A C 1
ATOM 651 O O . ILE A 1 87 ? -4.904 4.147 1.730 1.00 91.94 87 ILE A O 1
ATOM 655 N N . ARG A 1 88 ? -6.727 2.828 1.663 1.00 91.62 88 ARG A N 1
ATOM 656 C CA . ARG A 1 88 ? -7.543 3.620 2.582 1.00 91.62 88 ARG A CA 1
ATOM 657 C C . ARG A 1 88 ? -8.187 2.713 3.620 1.00 91.62 88 ARG A C 1
ATOM 659 O O . ARG A 1 88 ? -9.004 1.874 3.250 1.00 91.62 88 ARG A O 1
ATOM 666 N N . LEU A 1 89 ? -7.861 2.926 4.886 1.00 87.44 89 LEU A N 1
ATOM 667 C CA . LEU A 1 89 ? -8.488 2.244 6.013 1.00 87.44 89 LEU A CA 1
ATOM 668 C C . LEU A 1 89 ? -9.217 3.280 6.869 1.00 87.44 89 LEU A C 1
ATOM 670 O O . LEU A 1 89 ? -8.613 4.296 7.217 1.00 87.44 89 LEU A O 1
ATOM 674 N N . GLY A 1 90 ? -10.505 3.037 7.109 1.00 84.25 90 GLY A N 1
ATOM 675 C CA . GLY A 1 90 ? -11.344 3.794 8.041 1.00 84.25 90 GLY A CA 1
ATOM 676 C C . GLY A 1 90 ? -11.343 3.164 9.430 1.00 84.25 90 GLY A C 1
ATOM 677 O O . GLY A 1 90 ? -10.360 2.522 9.792 1.00 84.25 90 GLY A O 1
ATOM 678 N N . ALA A 1 91 ? -12.440 3.313 10.176 1.00 84.81 91 ALA A N 1
ATOM 679 C CA . ALA A 1 91 ? -12.513 2.909 11.573 1.00 84.81 91 ALA A CA 1
ATOM 680 C C . ALA A 1 91 ? -12.277 1.400 11.750 1.00 84.81 91 ALA A C 1
ATOM 682 O O . ALA A 1 91 ? -13.152 0.569 11.510 1.00 84.81 91 ALA A O 1
ATOM 683 N N . LEU A 1 92 ? -11.081 1.023 12.201 1.00 80.00 92 LEU A N 1
ATOM 684 C CA . LEU A 1 92 ? -10.771 -0.364 12.533 1.00 80.00 92 LEU A CA 1
ATOM 685 C C . LEU A 1 92 ? -10.522 -0.471 14.029 1.00 80.00 92 LEU A C 1
ATOM 687 O O . LEU A 1 92 ? -9.732 0.282 14.598 1.00 80.00 92 LEU A O 1
ATOM 691 N N . GLY A 1 93 ? -11.111 -1.482 14.661 1.00 83.56 93 GLY A N 1
ATOM 692 C CA . GLY A 1 93 ? -10.641 -1.954 15.956 1.00 83.56 93 GLY A CA 1
ATOM 693 C C . GLY A 1 93 ? -9.273 -2.647 15.823 1.00 83.56 93 GLY A C 1
ATOM 694 O O . GLY A 1 93 ? -8.414 -2.226 15.047 1.00 83.56 93 GLY A O 1
ATOM 695 N N . PRO A 1 94 ? -8.998 -3.719 16.584 1.00 85.00 94 PRO A N 1
ATOM 696 C CA . PRO A 1 94 ? -7.746 -4.453 16.437 1.00 85.00 94 PRO A CA 1
ATOM 697 C C . PRO A 1 94 ? -7.561 -5.013 15.018 1.00 85.00 94 PRO A C 1
ATOM 699 O O . PRO A 1 94 ? -8.370 -5.825 14.559 1.00 85.00 94 PRO A O 1
ATOM 702 N N . ALA A 1 95 ? -6.476 -4.617 14.348 1.00 85.06 95 ALA A N 1
ATOM 703 C CA . ALA A 1 95 ? -6.231 -4.966 12.951 1.00 85.06 95 ALA A CA 1
ATOM 704 C C . ALA A 1 95 ? -4.803 -5.473 12.694 1.00 85.06 95 ALA A C 1
ATOM 706 O O . ALA A 1 95 ? -3.820 -4.891 13.156 1.00 85.06 95 ALA A O 1
ATOM 707 N N . LEU A 1 96 ? -4.685 -6.539 11.902 1.00 87.75 96 LEU A N 1
ATOM 708 C CA . LEU A 1 96 ? -3.440 -6.931 11.240 1.00 87.75 96 LEU A CA 1
ATOM 709 C C . LEU A 1 96 ? -3.647 -6.824 9.738 1.00 87.75 96 LEU A C 1
ATOM 711 O O . LEU A 1 96 ? -4.542 -7.465 9.188 1.00 87.75 96 LEU A O 1
ATOM 715 N N . PHE A 1 97 ? -2.810 -6.035 9.081 1.00 88.25 97 PHE A N 1
ATOM 716 C CA . PHE A 1 97 ? -2.911 -5.800 7.653 1.00 88.25 97 PHE A CA 1
ATOM 717 C C . PHE A 1 97 ? -1.530 -5.902 7.021 1.00 88.25 97 PHE A C 1
ATOM 719 O O . PHE A 1 97 ? -0.656 -5.086 7.293 1.00 88.25 97 PHE A O 1
ATOM 726 N N . GLY A 1 98 ? -1.337 -6.912 6.183 1.00 90.88 98 GLY A N 1
ATOM 727 C CA . GLY A 1 98 ? -0.072 -7.182 5.518 1.00 90.88 98 GLY A CA 1
ATOM 728 C C . GLY A 1 98 ? -0.218 -7.197 4.006 1.00 90.88 98 GLY A C 1
ATOM 729 O O . GLY A 1 98 ? -1.124 -7.841 3.474 1.00 90.88 98 GLY A O 1
ATOM 730 N N . ILE A 1 99 ? 0.702 -6.532 3.312 1.00 92.25 99 ILE A N 1
ATOM 731 C CA . ILE A 1 99 ? 0.815 -6.617 1.855 1.00 92.25 99 ILE A CA 1
ATOM 732 C C . ILE A 1 99 ? 2.256 -6.931 1.470 1.00 92.25 99 ILE A C 1
ATOM 734 O O . ILE A 1 99 ? 3.181 -6.254 1.910 1.00 92.25 99 ILE A O 1
ATOM 738 N N . CYS A 1 100 ? 2.426 -7.924 0.602 1.00 91.31 100 CYS A N 1
ATOM 739 C CA . CYS A 1 100 ? 3.681 -8.198 -0.087 1.00 91.31 100 CYS A CA 1
ATOM 740 C C . CYS A 1 100 ? 3.420 -8.294 -1.595 1.00 91.31 100 CYS A C 1
ATOM 742 O O . CYS A 1 100 ? 2.683 -9.188 -2.018 1.00 91.31 100 CYS A O 1
ATOM 744 N N . LEU A 1 101 ? 4.017 -7.404 -2.386 1.00 88.62 101 LEU A N 1
ATOM 745 C CA . LEU A 1 101 ? 3.993 -7.450 -3.852 1.00 88.62 101 LEU A CA 1
ATOM 746 C C . LEU A 1 101 ? 5.439 -7.539 -4.365 1.00 88.62 101 LEU A C 1
ATOM 748 O O . LEU A 1 101 ? 6.261 -6.741 -3.926 1.00 88.62 101 LEU A O 1
ATOM 752 N N . GLY A 1 102 ? 5.730 -8.486 -5.259 1.00 86.31 102 GLY A N 1
ATOM 753 C CA . GLY A 1 102 ? 7.025 -8.619 -5.940 1.00 86.31 102 GLY A CA 1
ATOM 754 C C . GLY A 1 102 ? 6.881 -8.882 -7.442 1.00 86.31 102 GLY A C 1
ATOM 755 O O . GLY A 1 102 ? 5.901 -9.501 -7.858 1.00 86.31 102 GLY A O 1
ATOM 756 N N . ASP A 1 103 ? 7.843 -8.426 -8.238 1.00 87.62 103 ASP A N 1
ATOM 757 C CA . ASP A 1 103 ? 8.014 -8.772 -9.657 1.00 87.62 103 ASP A CA 1
ATOM 758 C C . ASP A 1 103 ? 6.837 -8.381 -10.563 1.00 87.62 103 ASP A C 1
ATOM 760 O O . ASP A 1 103 ? 6.078 -9.217 -11.072 1.00 87.62 103 ASP A O 1
ATOM 764 N N . PHE A 1 104 ? 6.682 -7.074 -10.807 1.00 84.38 104 PHE A N 1
ATOM 765 C CA . PHE A 1 104 ? 5.629 -6.565 -11.681 1.00 84.38 104 PHE A CA 1
ATOM 766 C C . PHE A 1 104 ? 6.089 -5.593 -12.761 1.00 84.38 104 PHE A C 1
ATOM 768 O O . PHE A 1 104 ? 6.701 -4.560 -12.505 1.00 84.38 104 PHE A O 1
ATOM 775 N N . GLY A 1 105 ? 5.601 -5.805 -13.986 1.00 85.06 105 GLY A N 1
ATOM 776 C CA . GLY A 1 105 ? 5.753 -4.820 -15.060 1.00 85.06 105 GLY A CA 1
ATOM 777 C C . GLY A 1 105 ? 4.872 -3.577 -14.861 1.00 85.06 105 GLY A C 1
ATOM 778 O O . GLY A 1 105 ? 5.335 -2.438 -14.975 1.00 85.06 105 GLY A O 1
ATOM 779 N N . ARG A 1 106 ? 3.571 -3.779 -14.595 1.00 86.25 106 ARG A N 1
ATOM 780 C CA . ARG A 1 106 ? 2.604 -2.707 -14.289 1.00 86.25 106 ARG A CA 1
ATOM 781 C C . ARG A 1 106 ? 1.586 -3.140 -13.240 1.00 86.25 106 ARG A C 1
ATOM 783 O O . ARG A 1 106 ? 0.922 -4.159 -13.425 1.00 86.25 106 ARG A O 1
ATOM 790 N N . VAL A 1 107 ? 1.372 -2.307 -12.227 1.00 87.56 107 VAL A N 1
ATOM 791 C CA . VAL A 1 107 ? 0.426 -2.569 -11.134 1.00 87.56 107 VAL A CA 1
ATOM 792 C C . VAL A 1 107 ? -0.529 -1.402 -10.946 1.00 87.56 107 VAL A C 1
ATOM 794 O O . VAL A 1 107 ? -0.114 -0.249 -10.849 1.00 87.56 107 VAL A O 1
ATOM 797 N N . LEU A 1 108 ? -1.815 -1.718 -10.832 1.00 89.81 108 LEU A N 1
ATOM 798 C CA . LEU A 1 108 ? -2.800 -0.868 -10.182 1.00 89.81 108 LEU A CA 1
ATOM 799 C C . LEU A 1 108 ? -3.404 -1.662 -9.024 1.00 89.81 108 LEU A C 1
ATOM 801 O O . LEU A 1 108 ? -4.107 -2.650 -9.234 1.00 89.81 108 LEU A O 1
ATOM 805 N N . PHE A 1 109 ? -3.092 -1.234 -7.807 1.00 90.88 109 PHE A N 1
ATOM 806 C CA . PHE A 1 109 ? -3.473 -1.906 -6.577 1.00 90.88 109 PHE A CA 1
ATOM 807 C C . PHE A 1 109 ? -4.230 -0.943 -5.665 1.00 90.88 109 PHE A C 1
ATOM 809 O O . PHE A 1 109 ? -3.736 0.133 -5.323 1.00 90.88 109 PHE A O 1
ATOM 816 N N . GLY A 1 110 ? -5.432 -1.345 -5.259 1.00 91.75 110 GLY A N 1
ATOM 817 C CA . GLY A 1 110 ? -6.298 -0.555 -4.397 1.00 91.75 110 GLY A CA 1
ATOM 818 C C . GLY A 1 110 ? -6.943 -1.391 -3.302 1.00 91.75 110 GLY A C 1
ATOM 819 O O . GLY A 1 110 ? -7.601 -2.390 -3.586 1.00 91.75 110 GLY A O 1
ATOM 820 N N . VAL A 1 111 ? -6.831 -0.945 -2.054 1.00 91.06 111 VAL A N 1
ATOM 821 C CA . VAL A 1 111 ? -7.586 -1.518 -0.932 1.00 91.06 111 VAL A CA 1
ATOM 822 C C . VAL A 1 111 ? -8.336 -0.420 -0.193 1.00 91.06 111 VAL A C 1
ATOM 824 O O . VAL A 1 111 ? -7.757 0.595 0.194 1.00 91.06 111 VAL A O 1
ATOM 827 N N . ARG A 1 112 ? -9.637 -0.630 0.014 1.00 90.56 112 ARG A N 1
ATOM 828 C CA . ARG A 1 112 ? -10.486 0.224 0.844 1.00 90.56 112 ARG A CA 1
ATOM 829 C C . ARG A 1 112 ? -11.235 -0.618 1.870 1.00 90.56 112 ARG A C 1
ATOM 831 O O . ARG A 1 112 ? -12.165 -1.327 1.486 1.00 90.56 112 ARG A O 1
ATOM 838 N N . LEU A 1 113 ? -10.871 -0.483 3.141 1.00 86.69 113 LEU A N 1
ATOM 839 C CA . LEU A 1 113 ? -11.589 -1.095 4.262 1.00 86.69 113 LEU A CA 1
ATOM 840 C C . LEU A 1 113 ? -12.316 0.001 5.055 1.00 86.69 113 LEU A C 1
ATOM 842 O O . LEU A 1 113 ? -11.714 1.036 5.347 1.00 86.69 113 LEU A O 1
ATOM 846 N N . GLY A 1 114 ? -13.605 -0.211 5.315 1.00 83.62 114 GLY A N 1
ATOM 847 C CA . GLY A 1 114 ? -14.459 0.625 6.161 1.00 83.62 114 GLY A CA 1
ATOM 848 C C . GLY A 1 114 ? -14.476 0.131 7.605 1.00 83.62 114 GLY A C 1
ATOM 849 O O . GLY A 1 114 ? -13.433 -0.286 8.108 1.00 83.62 114 GLY A O 1
ATOM 850 N N . ASP A 1 115 ? -15.647 0.160 8.236 1.00 84.81 115 ASP A N 1
ATOM 851 C CA . ASP A 1 115 ? -15.778 -0.062 9.673 1.00 84.81 115 ASP A CA 1
ATOM 852 C C . ASP A 1 115 ? -15.621 -1.550 10.026 1.00 84.81 115 ASP A C 1
ATOM 854 O O . ASP A 1 115 ? -16.509 -2.370 9.788 1.00 84.81 115 ASP A O 1
ATOM 858 N N . LEU A 1 116 ? -14.470 -1.935 10.590 1.00 80.44 116 LEU A N 1
ATOM 859 C CA . LEU A 1 116 ? -14.206 -3.326 10.984 1.00 80.44 116 LEU A CA 1
ATOM 860 C C . LEU A 1 116 ? -13.932 -3.441 12.483 1.00 80.44 116 LEU A C 1
ATOM 862 O O . LEU A 1 116 ? -13.011 -2.821 13.010 1.00 80.44 116 LEU A O 1
ATOM 866 N N . GLY A 1 117 ? -14.652 -4.329 13.171 1.00 81.69 117 GLY A N 1
ATOM 867 C CA . GLY A 1 117 ? -14.426 -4.588 14.598 1.00 81.69 117 GLY A CA 1
ATOM 868 C C . GLY A 1 117 ? -13.072 -5.256 14.873 1.00 81.69 117 GLY A C 1
ATOM 869 O O . GLY A 1 117 ? -12.240 -4.731 15.610 1.00 81.69 117 GLY A O 1
ATOM 870 N N . ARG A 1 118 ? -12.824 -6.430 14.277 1.00 82.50 118 ARG A N 1
ATOM 871 C CA . ARG A 1 118 ? -11.498 -7.078 14.243 1.00 82.50 118 ARG A CA 1
ATOM 872 C C . ARG A 1 118 ? -11.180 -7.555 12.838 1.00 82.50 118 ARG A C 1
ATOM 874 O O . ARG A 1 118 ? -11.979 -8.279 12.248 1.00 82.50 118 ARG A O 1
ATOM 881 N N . ALA A 1 119 ? -9.996 -7.220 12.342 1.00 83.56 119 ALA A N 1
ATOM 882 C CA . ALA A 1 119 ? -9.617 -7.516 10.967 1.00 83.56 119 ALA A CA 1
ATOM 883 C C . ALA A 1 119 ? -8.258 -8.213 10.868 1.00 83.56 119 ALA A C 1
ATOM 885 O O . ALA A 1 119 ? -7.269 -7.780 11.460 1.00 83.56 119 ALA A O 1
ATOM 886 N N . LEU A 1 120 ? -8.211 -9.271 10.064 1.00 86.00 120 LEU A N 1
ATOM 887 C CA . LEU A 1 120 ? -6.993 -9.897 9.570 1.00 86.00 120 LEU A CA 1
ATOM 888 C C . LEU A 1 120 ? -7.023 -9.830 8.048 1.00 86.00 120 LEU A C 1
ATOM 890 O O . LEU A 1 120 ? -7.885 -10.432 7.412 1.00 86.00 120 LEU A O 1
ATOM 894 N N . PHE A 1 121 ? -6.096 -9.087 7.462 1.00 86.69 121 PHE A N 1
ATOM 895 C CA . PHE A 1 121 ? -6.034 -8.880 6.026 1.00 86.69 121 PHE A CA 1
ATOM 896 C C . PHE A 1 121 ? -4.618 -9.132 5.521 1.00 86.69 121 PHE A C 1
ATOM 898 O O . PHE A 1 121 ? -3.667 -8.500 5.973 1.00 86.69 121 PHE A O 1
ATOM 905 N N . GLY A 1 122 ? -4.470 -10.064 4.588 1.00 89.00 122 GLY A N 1
ATOM 906 C CA . GLY A 1 122 ? -3.186 -10.440 4.018 1.00 89.00 122 GLY A CA 1
ATOM 907 C C . GLY A 1 122 ? -3.270 -10.564 2.508 1.00 89.00 122 GLY A C 1
ATOM 908 O O . GLY A 1 122 ? -4.101 -11.311 1.990 1.00 89.00 122 GLY A O 1
ATOM 909 N N . ILE A 1 123 ? -2.378 -9.879 1.799 1.00 89.69 123 ILE A N 1
ATOM 910 C CA . ILE A 1 123 ? -2.208 -10.057 0.359 1.00 89.69 123 ILE A CA 1
ATOM 911 C C . ILE A 1 123 ? -0.757 -10.385 0.050 1.00 89.69 123 ILE A C 1
ATOM 913 O O . ILE A 1 123 ? 0.156 -9.678 0.474 1.00 89.69 123 ILE A O 1
ATOM 917 N N . ARG A 1 124 ? -0.557 -11.437 -0.742 1.00 89.56 124 ARG A N 1
ATOM 918 C CA . ARG A 1 124 ? 0.729 -11.761 -1.352 1.00 89.56 124 ARG A CA 1
ATOM 919 C C . ARG A 1 124 ? 0.554 -12.001 -2.845 1.00 89.56 124 ARG A C 1
ATOM 921 O O . ARG A 1 124 ? -0.079 -12.984 -3.224 1.00 89.56 124 ARG A O 1
ATOM 928 N N . LEU A 1 125 ? 1.134 -11.140 -3.671 1.00 86.75 125 LEU A N 1
ATOM 929 C CA . LEU A 1 125 ? 1.143 -11.291 -5.126 1.00 86.75 125 LEU A CA 1
ATOM 930 C C . LEU A 1 125 ? 2.600 -11.318 -5.619 1.00 86.75 125 LEU A C 1
ATOM 932 O O . LEU A 1 125 ? 3.411 -10.546 -5.112 1.00 86.75 125 LEU A O 1
ATOM 936 N N . GLY A 1 126 ? 2.925 -12.198 -6.566 1.00 83.81 126 GLY A N 1
ATOM 937 C CA . GLY A 1 126 ? 4.256 -12.283 -7.182 1.00 83.81 126 GLY A CA 1
ATOM 938 C C . GLY A 1 126 ? 4.195 -12.638 -8.668 1.00 83.81 126 GLY A C 1
ATOM 939 O O . GLY A 1 126 ? 3.302 -13.386 -9.055 1.00 83.81 126 GLY A O 1
ATOM 940 N N . ASP A 1 127 ? 5.121 -12.122 -9.469 1.00 84.81 127 ASP A N 1
ATOM 941 C CA . ASP A 1 127 ? 5.353 -12.507 -10.869 1.00 84.81 127 ASP A CA 1
ATOM 942 C C . ASP A 1 127 ? 4.185 -12.211 -11.826 1.00 84.81 127 ASP A C 1
ATOM 944 O O . ASP A 1 127 ? 3.476 -13.107 -12.302 1.00 84.81 127 ASP A O 1
ATOM 948 N N . PHE A 1 128 ? 3.981 -10.929 -12.159 1.00 80.44 128 PHE A N 1
ATOM 949 C CA . PHE A 1 128 ? 2.989 -10.555 -13.170 1.00 80.44 128 PHE A CA 1
ATOM 950 C C . PHE A 1 128 ? 3.436 -9.455 -14.135 1.00 80.44 128 PHE A C 1
ATOM 952 O O . PHE A 1 128 ? 3.887 -8.372 -13.769 1.00 80.44 128 PHE A O 1
ATOM 959 N N . GLY A 1 129 ? 3.122 -9.645 -15.418 1.00 82.06 129 GLY A N 1
ATOM 960 C CA . GLY A 1 129 ? 3.315 -8.596 -16.421 1.00 82.06 129 GLY A CA 1
ATOM 961 C C . GLY A 1 129 ? 2.408 -7.381 -16.186 1.00 82.06 129 GLY A C 1
ATOM 962 O O . GLY A 1 129 ? 2.853 -6.233 -16.284 1.00 82.06 129 GLY A O 1
ATOM 963 N N . ARG A 1 130 ? 1.118 -7.614 -15.893 1.00 83.25 130 ARG A N 1
ATOM 964 C CA . ARG A 1 130 ? 0.139 -6.561 -15.563 1.00 83.25 130 ARG A CA 1
ATOM 965 C C . ARG A 1 130 ? -0.884 -7.023 -14.531 1.00 83.25 130 ARG A C 1
ATOM 967 O O . ARG A 1 130 ? -1.533 -8.045 -14.745 1.00 83.25 130 ARG A O 1
ATOM 974 N N . VAL A 1 131 ? -1.126 -6.214 -13.502 1.00 86.00 131 VAL A N 1
ATOM 975 C CA . VAL A 1 131 ? -2.178 -6.474 -12.508 1.00 86.00 131 VAL A CA 1
ATOM 976 C C . VAL A 1 131 ? -3.080 -5.277 -12.286 1.00 86.00 131 VAL A C 1
ATOM 978 O O . VAL A 1 131 ? -2.618 -4.148 -12.132 1.00 86.00 131 VAL A O 1
ATOM 981 N N . LEU A 1 132 ? -4.379 -5.566 -12.230 1.00 87.06 132 LEU A N 1
ATOM 982 C CA . LEU A 1 132 ? -5.392 -4.705 -11.644 1.00 87.06 132 LEU A CA 1
ATOM 983 C C . LEU A 1 132 ? -6.044 -5.454 -10.482 1.00 87.06 132 LEU A C 1
ATOM 985 O O . LEU A 1 132 ? -6.737 -6.450 -10.685 1.00 87.06 132 LEU A O 1
ATOM 989 N N . PHE A 1 133 ? -5.810 -4.970 -9.269 1.00 87.81 133 PHE A N 1
ATOM 990 C CA . PHE A 1 133 ? -6.302 -5.583 -8.047 1.00 87.81 133 PHE A CA 1
ATOM 991 C C . PHE A 1 133 ? -7.041 -4.551 -7.197 1.00 87.81 133 PHE A C 1
ATOM 993 O O . PHE A 1 133 ? -6.493 -3.502 -6.855 1.00 87.81 133 PHE A O 1
ATOM 1000 N N . GLY A 1 134 ? -8.285 -4.861 -6.842 1.00 88.50 134 GLY A N 1
ATOM 1001 C CA . GLY A 1 134 ? -9.136 -4.015 -6.018 1.00 88.50 134 GLY A CA 1
ATOM 1002 C C . GLY A 1 134 ? -9.834 -4.809 -4.923 1.00 88.50 134 GLY A C 1
ATOM 1003 O O . GLY A 1 134 ? -10.480 -5.817 -5.199 1.00 88.50 134 GLY A O 1
ATOM 1004 N N . VAL A 1 135 ? -9.769 -4.330 -3.685 1.00 88.44 135 VAL A N 1
ATOM 1005 C CA . VAL A 1 135 ? -10.591 -4.856 -2.590 1.00 88.44 135 VAL A CA 1
ATOM 1006 C C . VAL A 1 135 ? -11.348 -3.721 -1.928 1.00 88.44 135 VAL A C 1
ATOM 1008 O O . VAL A 1 135 ? -10.763 -2.713 -1.532 1.00 88.44 135 VAL A O 1
ATOM 1011 N N . HIS A 1 136 ? -12.656 -3.901 -1.791 1.00 88.62 136 HIS A N 1
ATOM 1012 C CA . HIS A 1 136 ? -13.515 -3.009 -1.039 1.00 88.62 136 HIS A CA 1
ATOM 1013 C C . HIS A 1 1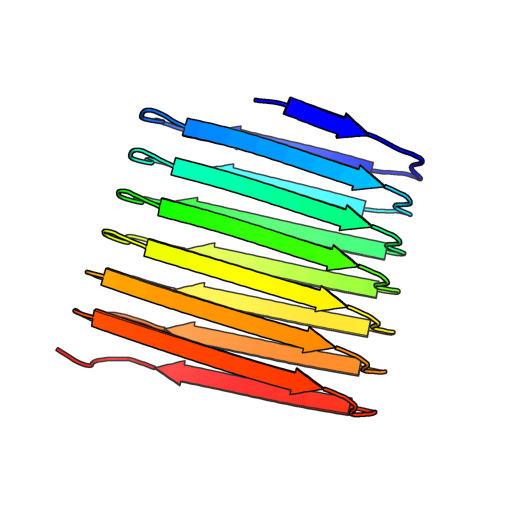36 ? -14.316 -3.799 -0.009 1.00 88.62 136 HIS A C 1
ATOM 1015 O O . HIS A 1 136 ? -15.106 -4.668 -0.367 1.00 88.62 136 HIS A O 1
ATOM 1021 N N . VAL A 1 137 ? -14.119 -3.480 1.262 1.00 83.62 137 VAL A N 1
ATOM 1022 C CA . VAL A 1 137 ? -14.825 -4.112 2.375 1.00 83.62 137 VAL A CA 1
ATOM 1023 C C . VAL A 1 137 ? -15.494 -3.018 3.193 1.00 83.62 137 VAL A C 1
ATOM 1025 O O . VAL A 1 137 ? -14.841 -2.029 3.526 1.00 83.62 137 VAL A O 1
ATOM 1028 N N . GLY A 1 138 ? -16.794 -3.165 3.433 1.00 80.62 138 GLY A N 1
ATOM 1029 C CA . GLY A 1 138 ? -17.579 -2.312 4.326 1.00 80.62 138 GLY A CA 1
ATOM 1030 C C . GLY A 1 138 ? -17.721 -2.925 5.716 1.00 80.62 138 GLY A C 1
ATOM 1031 O O . GLY A 1 138 ? -16.826 -3.634 6.169 1.00 80.62 138 GLY A O 1
ATOM 1032 N N . ASP A 1 139 ? -18.857 -2.661 6.347 1.00 81.44 139 ASP A N 1
ATOM 1033 C CA . ASP A 1 139 ? -19.069 -2.908 7.770 1.00 81.44 139 ASP A CA 1
ATOM 1034 C C . ASP A 1 139 ? -19.059 -4.408 8.101 1.00 81.44 139 ASP A C 1
ATOM 1036 O O . ASP A 1 139 ? -19.872 -5.182 7.587 1.00 81.44 139 ASP A O 1
ATOM 1040 N N . LEU A 1 140 ? -18.108 -4.832 8.942 1.00 77.06 140 LEU A N 1
ATOM 1041 C CA . LEU A 1 140 ? -17.995 -6.215 9.419 1.00 77.06 140 LEU A CA 1
ATOM 1042 C C . LEU A 1 140 ? -17.575 -6.257 10.889 1.00 77.06 140 LEU A C 1
ATOM 1044 O O . LEU A 1 140 ? -16.577 -5.657 11.296 1.00 77.06 140 LEU A O 1
ATOM 1048 N N . GLY A 1 141 ? -18.248 -7.086 11.689 1.00 76.25 141 GLY A N 1
ATOM 1049 C CA . GLY A 1 141 ? -17.829 -7.323 13.075 1.00 76.25 141 GLY A CA 1
ATOM 1050 C C . GLY A 1 141 ? -16.464 -8.022 13.170 1.00 76.25 141 GLY A C 1
ATOM 1051 O O . GLY A 1 141 ? -15.594 -7.630 13.956 1.00 76.25 141 GLY A O 1
ATOM 1052 N N . ARG A 1 142 ? -16.247 -9.055 12.345 1.00 77.44 142 ARG A N 1
ATOM 1053 C CA . ARG A 1 142 ? -14.967 -9.769 12.213 1.00 77.44 142 ARG A CA 1
ATOM 1054 C C . ARG A 1 142 ? -14.683 -10.096 10.755 1.00 77.44 142 ARG A C 1
ATOM 1056 O O . ARG A 1 142 ? -15.557 -10.569 10.041 1.00 77.44 142 ARG A O 1
ATOM 1063 N N . ALA A 1 143 ? -13.437 -9.903 10.351 1.00 76.06 143 ALA A N 1
ATOM 1064 C CA . ALA A 1 143 ? -12.992 -10.087 8.981 1.00 76.06 143 ALA A CA 1
ATOM 1065 C C . ALA A 1 143 ? -11.687 -10.885 8.929 1.00 76.06 143 ALA A C 1
ATOM 1067 O O . ALA A 1 143 ? -10.725 -10.546 9.621 1.00 76.06 143 ALA A O 1
ATOM 1068 N N . LEU A 1 144 ? -11.639 -11.906 8.070 1.00 81.12 144 LEU A N 1
ATOM 1069 C CA . LEU A 1 144 ? -10.405 -12.586 7.689 1.00 81.12 144 LEU A CA 1
ATOM 1070 C C . LEU A 1 144 ? -10.339 -12.685 6.169 1.00 81.12 144 LEU A C 1
ATOM 1072 O O . LEU A 1 144 ? -11.187 -13.310 5.539 1.00 81.12 144 LEU A O 1
ATOM 1076 N N . PHE A 1 145 ? -9.304 -12.085 5.594 1.00 82.06 145 PHE A N 1
ATOM 1077 C CA . PHE A 1 145 ? -9.039 -12.108 4.166 1.00 82.06 145 PHE A CA 1
ATOM 1078 C C . PHE A 1 145 ? -7.588 -12.490 3.930 1.00 82.06 145 PHE A C 1
ATOM 1080 O O . PHE A 1 145 ? -6.673 -11.845 4.439 1.00 82.06 145 PHE A O 1
ATOM 1087 N N . ALA A 1 146 ? -7.384 -13.531 3.133 1.00 84.50 146 ALA A N 1
ATOM 1088 C CA . ALA A 1 146 ? -6.071 -13.937 2.672 1.00 84.50 146 ALA A CA 1
ATOM 1089 C C . ALA A 1 146 ? -6.145 -14.170 1.169 1.00 84.50 146 ALA A C 1
ATOM 1091 O O . ALA A 1 146 ? -6.946 -14.976 0.699 1.00 84.50 146 ALA A O 1
ATOM 1092 N N . ILE A 1 147 ? -5.322 -13.451 0.415 1.00 85.38 147 ILE A N 1
ATOM 1093 C CA . ILE A 1 147 ? -5.240 -13.604 -1.034 1.00 85.38 147 ILE A CA 1
ATOM 1094 C C . ILE A 1 147 ? -3.791 -13.864 -1.387 1.00 85.38 147 ILE A C 1
ATOM 1096 O O . ILE A 1 147 ? -2.898 -13.089 -1.040 1.00 85.38 147 ILE A O 1
ATOM 1100 N N . ARG A 1 148 ? -3.565 -14.976 -2.079 1.00 86.00 148 ARG A N 1
ATOM 1101 C CA . ARG A 1 148 ? -2.256 -15.349 -2.585 1.00 86.00 148 ARG A CA 1
ATOM 1102 C C . ARG A 1 148 ? -2.378 -15.692 -4.053 1.00 86.00 148 ARG A C 1
ATOM 1104 O O . ARG A 1 148 ? -3.107 -16.614 -4.396 1.00 86.00 148 ARG A O 1
ATOM 1111 N N . LEU A 1 149 ? -1.651 -14.968 -4.890 1.00 81.12 149 LEU A N 1
ATOM 1112 C CA . LEU A 1 149 ? -1.556 -15.252 -6.317 1.00 81.12 149 LEU A CA 1
ATOM 1113 C C . LEU A 1 149 ? -0.082 -15.219 -6.723 1.00 81.12 149 LEU A C 1
ATOM 1115 O O . LEU A 1 149 ? 0.701 -14.451 -6.162 1.00 81.12 149 LEU A O 1
ATOM 1119 N N . ARG A 1 150 ? 0.288 -16.068 -7.675 1.00 80.81 150 ARG A N 1
ATOM 1120 C CA . ARG A 1 150 ? 1.611 -16.089 -8.295 1.00 80.81 150 ARG A CA 1
ATOM 1121 C C . ARG A 1 150 ? 1.486 -16.402 -9.777 1.00 80.81 150 ARG A C 1
ATOM 1123 O O . ARG A 1 150 ? 0.508 -17.042 -10.163 1.00 80.81 150 ARG A O 1
ATOM 1130 N N . ASP A 1 151 ? 2.481 -15.981 -10.546 1.00 72.12 151 ASP A N 1
ATOM 1131 C CA . ASP A 1 151 ? 2.756 -16.471 -11.896 1.00 72.12 151 ASP A CA 1
ATOM 1132 C C . ASP A 1 151 ? 1.579 -16.302 -12.868 1.00 72.12 151 ASP A C 1
ATOM 1134 O O . ASP A 1 151 ? 1.005 -17.275 -13.362 1.00 72.12 151 ASP A O 1
ATOM 1138 N N . CYS A 1 152 ? 1.190 -15.061 -13.184 1.00 63.00 152 CYS A N 1
ATOM 1139 C CA . CYS A 1 152 ? 0.263 -14.833 -14.300 1.00 63.00 152 CYS A CA 1
ATOM 1140 C C . CYS A 1 152 ? 0.689 -13.659 -15.185 1.00 63.00 152 CYS A C 1
ATOM 1142 O O . CYS A 1 152 ? 0.966 -12.557 -14.725 1.00 63.00 152 CYS A O 1
ATOM 1144 N N . GLY A 1 153 ? 0.617 -13.833 -16.507 1.00 69.81 153 GLY A N 1
ATOM 1145 C CA . GLY A 1 153 ? 0.929 -12.746 -17.444 1.00 69.81 153 GLY A CA 1
ATOM 1146 C C . GLY A 1 153 ? 0.031 -11.510 -17.263 1.00 69.81 153 GLY A C 1
ATOM 1147 O O . GLY A 1 153 ? 0.495 -10.371 -17.376 1.00 69.81 153 GLY A O 1
ATOM 1148 N N . ARG A 1 154 ? -1.256 -11.722 -16.953 1.00 78.56 154 ARG A N 1
ATOM 1149 C CA . ARG A 1 154 ? -2.218 -10.672 -16.588 1.00 78.56 154 ARG A CA 1
ATOM 1150 C C . ARG A 1 154 ? -3.172 -11.174 -15.513 1.00 78.56 154 ARG A C 1
ATOM 1152 O O . ARG A 1 154 ? -3.678 -12.283 -15.639 1.00 78.56 154 ARG A O 1
ATOM 1159 N N . ALA A 1 155 ? -3.484 -10.333 -14.531 1.00 78.12 155 ALA A N 1
ATOM 1160 C CA . ALA A 1 155 ? -4.559 -10.602 -13.580 1.00 78.12 155 ALA A CA 1
ATOM 1161 C C . ALA A 1 155 ? -5.463 -9.384 -13.382 1.00 78.12 155 ALA A C 1
ATOM 1163 O O . ALA A 1 155 ? -5.001 -8.246 -13.269 1.00 78.12 155 ALA A O 1
ATOM 1164 N N . LEU A 1 156 ? -6.765 -9.656 -13.332 1.00 83.06 156 LEU A N 1
ATOM 1165 C CA . LEU A 1 156 ? -7.798 -8.717 -12.928 1.00 83.06 156 LEU A CA 1
ATOM 1166 C C . LEU A 1 156 ? -8.563 -9.346 -11.774 1.00 83.06 156 LEU A C 1
ATOM 1168 O O . LEU A 1 156 ? -9.128 -10.426 -11.927 1.00 83.06 156 LEU A O 1
ATOM 1172 N N . PHE A 1 157 ? -8.594 -8.666 -10.637 1.00 80.56 157 PHE A N 1
ATOM 1173 C CA . PHE A 1 157 ? -9.283 -9.167 -9.465 1.00 80.56 157 PHE A CA 1
ATOM 1174 C C . PHE A 1 157 ? -9.969 -8.037 -8.707 1.00 80.56 157 PHE A C 1
ATOM 1176 O O . PHE A 1 157 ? -9.374 -6.994 -8.437 1.00 80.56 157 PHE A O 1
ATOM 1183 N N . GLY A 1 158 ? -11.236 -8.260 -8.372 1.00 83.31 158 GLY A N 1
ATOM 1184 C CA . GLY A 1 158 ? -12.067 -7.322 -7.638 1.00 83.31 158 GLY A CA 1
ATOM 1185 C C . GLY A 1 158 ? -12.870 -8.068 -6.587 1.00 83.31 158 GLY A C 1
ATOM 1186 O O . GLY A 1 158 ? -13.685 -8.913 -6.942 1.00 83.31 158 GLY A O 1
ATOM 1187 N N . ILE A 1 159 ? -12.676 -7.742 -5.311 1.00 84.12 159 ILE A N 1
ATOM 1188 C CA . ILE A 1 159 ? -13.570 -8.196 -4.240 1.00 84.12 159 ILE A CA 1
ATOM 1189 C C . ILE A 1 159 ? -14.348 -7.001 -3.726 1.00 84.12 159 ILE A C 1
ATOM 1191 O O . ILE A 1 159 ? -13.770 -5.963 -3.397 1.00 84.12 159 ILE A O 1
ATOM 1195 N N . ARG A 1 160 ? -15.659 -7.181 -3.583 1.00 83.56 160 ARG A N 1
ATOM 1196 C CA . ARG A 1 160 ? -16.511 -6.266 -2.836 1.00 83.56 160 ARG A CA 1
ATOM 1197 C C . ARG A 1 160 ? -17.312 -7.044 -1.806 1.00 83.56 160 ARG A C 1
ATOM 1199 O O . ARG A 1 160 ? -18.071 -7.928 -2.177 1.00 83.56 160 ARG A O 1
ATOM 1206 N N . LEU A 1 161 ? -17.150 -6.688 -0.539 1.00 76.62 161 LEU A N 1
ATOM 1207 C CA . LEU A 1 161 ? -17.924 -7.230 0.575 1.00 76.62 161 LEU A CA 1
ATOM 1208 C C . LEU A 1 161 ? -18.606 -6.086 1.310 1.00 76.62 161 LEU A C 1
ATOM 1210 O O . LEU A 1 161 ? -17.987 -5.053 1.572 1.00 76.62 161 LEU A O 1
ATOM 1214 N N . ARG A 1 162 ? -19.884 -6.271 1.614 1.00 72.56 162 ARG A N 1
ATOM 1215 C CA . ARG A 1 162 ? -20.710 -5.370 2.417 1.00 72.56 162 ARG A CA 1
ATOM 1216 C C . ARG A 1 162 ? -21.648 -6.229 3.253 1.00 72.56 162 ARG A C 1
ATOM 1218 O O . ARG A 1 162 ? -22.057 -7.276 2.760 1.00 72.56 162 ARG A O 1
ATOM 1225 N N . ASP A 1 163 ? -21.930 -5.781 4.469 1.00 65.50 163 ASP A N 1
ATOM 1226 C CA . ASP A 1 163 ? -22.952 -6.332 5.360 1.00 65.50 163 ASP A CA 1
ATOM 1227 C C . ASP A 1 163 ? -22.781 -7.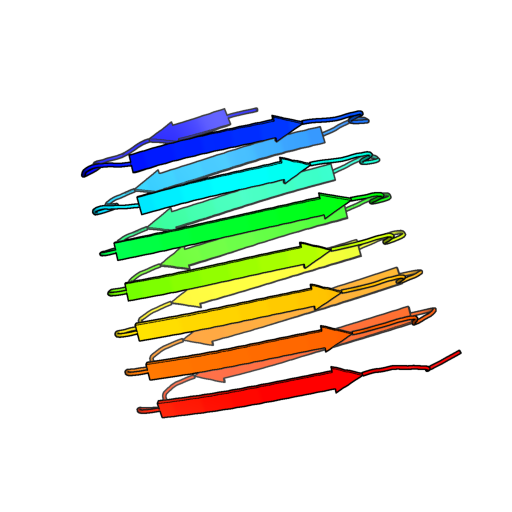827 5.703 1.00 65.50 163 ASP A C 1
ATOM 1229 O O . ASP A 1 163 ? -23.506 -8.689 5.211 1.00 65.50 163 ASP A O 1
ATOM 1233 N N . LEU A 1 164 ? -21.844 -8.142 6.608 1.00 54.53 164 LEU A N 1
ATOM 1234 C CA . LEU A 1 164 ? -21.997 -9.301 7.504 1.00 54.53 164 LEU A CA 1
ATOM 1235 C C . LEU A 1 164 ? -22.046 -8.783 8.944 1.00 54.53 164 LEU A C 1
ATOM 1237 O O . LEU A 1 164 ? -21.008 -8.639 9.600 1.00 54.53 164 LEU A O 1
ATOM 1241 N N . VAL A 1 165 ? -23.257 -8.461 9.395 1.00 51.16 165 VAL A N 1
ATOM 1242 C CA . VAL A 1 165 ? -23.563 -8.173 10.802 1.00 51.16 165 VAL A CA 1
ATOM 1243 C C . VAL A 1 165 ? -23.972 -9.466 11.489 1.00 51.16 165 VAL A C 1
ATOM 1245 O O . VAL A 1 165 ? -24.831 -10.176 10.920 1.00 51.16 165 VAL A O 1
#

Nearest PDB structures (foldseek):
  5awf-assembly2_E  TM=1.502E-01  e=1.529E-01  Escherichia coli K-12
  3lyc-assembly8_P  TM=1.487E-01  e=5.762E+00  Parabacteroides distasonis ATCC 8503

Sequence (165 aa):
FGICLGDFGRVLFGIRIGDLGRALFGIRLRDLGPALFGICLGILGPALFGICLGDLGRELFGIRLEDLGRALFPICLEDLGRALFGIRLGALGPALFGICLGDFGRVLFGVRLGDLGRALFGIRLGDFGRVLFGVHVGDLGRALFAIRLRDCGRALFGIRLRDLV

Radius of gyration: 15.43 Å; Cα contacts (8 Å, |Δi|>4): 494; chains: 1; bounding box: 43×30×39 Å

Organism: Scyliorhinus torazame (NCBI:txid75743)

Secondary structure (DSSP, 8-state):
-EEEE--BSSEEEEEEE--BSSEEEEEEE-SB-SEEEEEEE-SBSSEEEEEEEEEEEEEEEEEEE-SB-SEEEEEEEEEEEEEEEEEEE-SBSSEEEEEEEEEEEEEEEEEEE--EEEEEEEEEEEEEEEEEEEEEE--EEEEEEEEEEEEEEEEEEEEEE--B-